Protein AF-A0A7K3J072-F1 (afdb_monomer)

Sequence (73 aa):
MNDSITLLSATAVSIGFLHTLLGPDHYLPFIVLSEAKKWTVRKTMLITFLCGIGHVLSSVVLGLLGIGIGIEL

Mean predicted aligned error: 4.55 Å

Secondary structure (DSSP, 8-state):
--HHHHHHHHHHHHHHHHHHHH-GGGTHHHHHHHHHTT--HHHHHHHHHHHHHHHHHHHHHHHHHHHHHHT--

Structure (mmCIF, N/CA/C/O backbone):
data_AF-A0A7K3J072-F1
#
_entry.id   AF-A0A7K3J072-F1
#
loop_
_atom_site.group_PDB
_atom_site.id
_atom_site.type_symbol
_atom_site.label_atom_id
_atom_site.label_alt_id
_atom_site.label_comp_id
_atom_site.label_asym_id
_atom_site.label_entity_id
_atom_site.label_se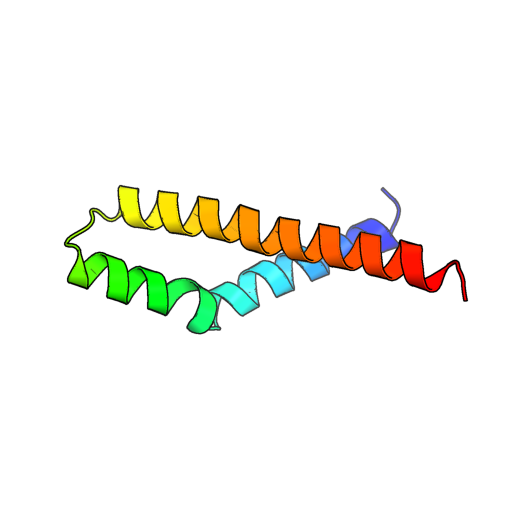q_id
_atom_site.pdbx_PDB_ins_code
_atom_site.Cartn_x
_atom_site.Cartn_y
_atom_site.Cartn_z
_atom_site.occupancy
_atom_site.B_iso_or_equiv
_atom_site.auth_seq_id
_atom_site.auth_comp_id
_atom_site.auth_asym_id
_atom_site.auth_atom_id
_atom_site.pdbx_PDB_model_num
ATOM 1 N N . MET A 1 1 ? 21.970 -6.881 -13.187 1.00 59.34 1 MET A N 1
ATOM 2 C CA . MET A 1 1 ? 20.748 -6.048 -13.233 1.00 59.34 1 MET A CA 1
ATOM 3 C C . MET A 1 1 ? 21.129 -4.768 -13.958 1.00 59.34 1 MET A C 1
ATOM 5 O O . MET A 1 1 ? 22.205 -4.271 -13.666 1.00 59.34 1 MET A O 1
ATOM 9 N N . ASN A 1 2 ? 20.358 -4.314 -14.950 1.00 89.81 2 ASN A N 1
ATOM 10 C CA . ASN A 1 2 ? 20.711 -3.114 -15.721 1.00 89.81 2 ASN A CA 1
ATOM 11 C C . ASN A 1 2 ? 20.583 -1.863 -14.829 1.00 89.81 2 ASN A C 1
ATOM 13 O O . ASN A 1 2 ? 19.635 -1.800 -14.043 1.00 89.81 2 ASN A O 1
ATOM 17 N N . ASP A 1 3 ? 21.478 -0.879 -14.948 1.00 92.75 3 ASP A N 1
ATOM 18 C CA . ASP A 1 3 ? 21.517 0.287 -14.043 1.00 92.75 3 ASP A CA 1
ATOM 19 C C . ASP A 1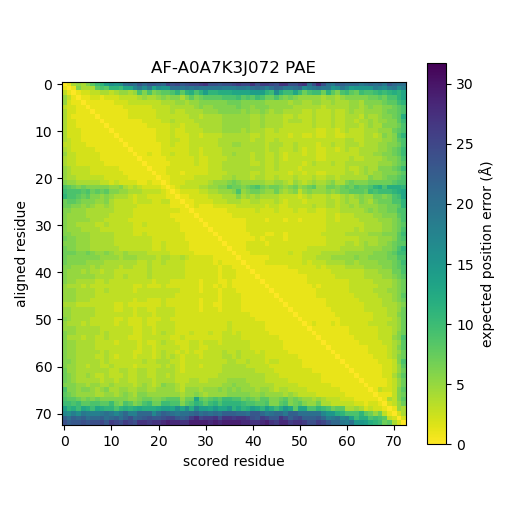 3 ? 20.188 1.053 -14.028 1.00 92.75 3 ASP A C 1
ATOM 21 O O . ASP A 1 3 ? 19.679 1.426 -12.969 1.00 92.75 3 ASP A O 1
ATOM 25 N N . SER A 1 4 ? 19.552 1.189 -15.195 1.00 94.44 4 SER A N 1
ATOM 26 C CA . SER A 1 4 ? 18.237 1.823 -15.328 1.00 94.44 4 SER A CA 1
ATOM 27 C C . SER A 1 4 ? 17.131 1.068 -14.587 1.00 94.44 4 SER A C 1
ATOM 29 O O . SER A 1 4 ? 16.263 1.695 -13.992 1.00 94.44 4 SER A O 1
ATOM 31 N N . ILE A 1 5 ? 17.156 -0.269 -14.584 1.00 94.75 5 ILE A N 1
ATOM 32 C CA . ILE A 1 5 ? 16.152 -1.078 -13.875 1.00 94.75 5 ILE A CA 1
ATOM 33 C C . ILE A 1 5 ? 16.333 -0.940 -12.366 1.00 94.75 5 ILE A C 1
ATOM 35 O O . ILE A 1 5 ? 15.345 -0.804 -11.645 1.00 94.75 5 ILE A O 1
ATOM 39 N N . THR A 1 6 ? 17.579 -0.928 -11.890 1.00 95.44 6 THR A N 1
ATOM 40 C CA . THR A 1 6 ? 17.890 -0.688 -10.476 1.00 95.44 6 THR A CA 1
ATOM 41 C C . THR A 1 6 ? 17.392 0.688 -10.036 1.00 95.44 6 THR A C 1
ATOM 43 O O . THR A 1 6 ? 16.704 0.786 -9.020 1.00 95.44 6 THR A O 1
ATOM 46 N N . LEU A 1 7 ? 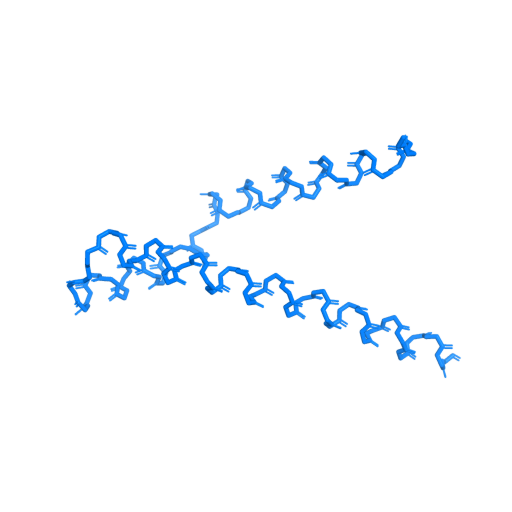17.669 1.733 -10.825 1.00 96.56 7 LEU A N 1
ATOM 47 C CA . LEU A 1 7 ? 17.223 3.096 -10.538 1.00 96.56 7 LEU A CA 1
ATOM 48 C C . LEU A 1 7 ? 15.691 3.199 -10.523 1.00 96.56 7 LEU A C 1
ATOM 50 O O . LEU A 1 7 ? 15.122 3.658 -9.538 1.00 96.56 7 LEU A O 1
ATOM 54 N N . LEU A 1 8 ? 15.016 2.707 -11.568 1.00 95.19 8 LEU A N 1
ATOM 55 C CA . LEU A 1 8 ? 13.552 2.734 -11.662 1.00 95.19 8 LEU A CA 1
ATOM 56 C C . LEU A 1 8 ? 12.887 1.961 -10.521 1.00 95.19 8 LEU A C 1
ATOM 58 O O . LEU A 1 8 ? 11.913 2.440 -9.947 1.00 95.19 8 LEU A O 1
ATOM 62 N N . SER A 1 9 ? 13.426 0.797 -10.154 1.00 95.69 9 SER A N 1
ATOM 63 C CA . SER A 1 9 ? 12.896 -0.004 -9.044 1.00 95.69 9 SER A CA 1
ATOM 64 C C . SER A 1 9 ? 13.060 0.720 -7.709 1.00 95.69 9 SER A C 1
ATOM 66 O O . SER A 1 9 ? 12.118 0.777 -6.921 1.00 95.69 9 SER A O 1
ATOM 68 N N . ALA A 1 10 ? 14.228 1.323 -7.465 1.00 96.81 10 ALA A N 1
ATOM 69 C CA . ALA A 1 10 ? 14.483 2.093 -6.250 1.00 96.81 10 ALA A CA 1
ATOM 70 C C . ALA A 1 10 ? 13.545 3.305 -6.139 1.00 96.81 10 ALA A C 1
ATOM 72 O O . ALA A 1 10 ? 12.976 3.556 -5.073 1.00 96.81 10 ALA A O 1
ATOM 73 N 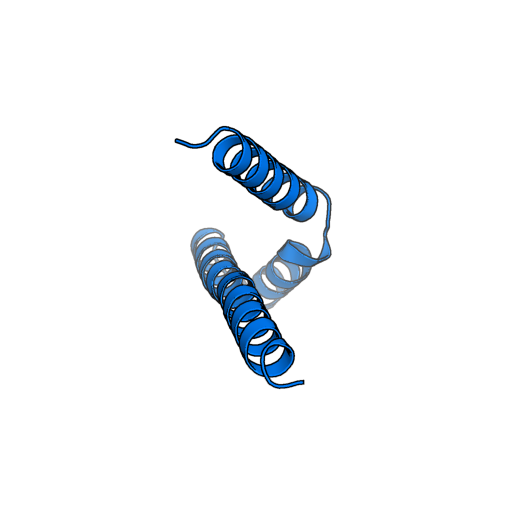N . THR A 1 11 ? 13.330 4.027 -7.240 1.00 96.69 11 THR A N 1
ATOM 74 C CA . THR A 1 11 ? 12.390 5.149 -7.293 1.00 96.69 11 THR A CA 1
ATOM 75 C C . THR A 1 11 ? 10.949 4.687 -7.091 1.00 96.69 11 THR A C 1
ATOM 77 O O . THR A 1 11 ? 10.238 5.281 -6.284 1.00 96.69 11 THR A O 1
ATOM 80 N N . ALA A 1 12 ? 10.522 3.607 -7.751 1.00 94.81 12 ALA A N 1
ATOM 81 C CA . ALA A 1 12 ? 9.173 3.065 -7.618 1.00 94.81 12 ALA A CA 1
ATOM 82 C C . ALA A 1 12 ? 8.869 2.623 -6.179 1.00 94.81 12 ALA A C 1
ATOM 84 O O . ALA A 1 12 ? 7.817 2.969 -5.647 1.00 94.81 12 ALA A O 1
ATOM 85 N N . VAL A 1 13 ? 9.804 1.929 -5.518 1.00 95.69 13 VAL A N 1
ATOM 86 C CA . VAL A 1 13 ? 9.660 1.537 -4.105 1.00 95.69 13 VAL A CA 1
ATOM 87 C C . VAL A 1 13 ? 9.604 2.765 -3.201 1.00 95.69 13 VAL A C 1
ATOM 89 O O . VAL A 1 13 ? 8.735 2.848 -2.337 1.00 95.69 13 VAL A O 1
ATOM 92 N N . SER A 1 14 ? 10.499 3.734 -3.410 1.00 97.12 14 SER A N 1
ATOM 93 C CA . SER A 1 14 ? 10.585 4.931 -2.565 1.00 97.12 14 SER A CA 1
ATOM 94 C C . SER A 1 14 ? 9.331 5.789 -2.669 1.00 97.12 14 SER A C 1
ATOM 96 O O . SER A 1 14 ? 8.730 6.122 -1.652 1.00 97.12 14 SER A O 1
ATOM 98 N N . ILE A 1 15 ? 8.903 6.113 -3.893 1.00 95.19 15 ILE A N 1
ATOM 99 C CA . ILE A 1 15 ? 7.667 6.863 -4.122 1.00 95.19 15 ILE A CA 1
ATOM 100 C C . ILE A 1 15 ? 6.498 6.049 -3.586 1.00 95.19 15 ILE A C 1
ATOM 102 O O . ILE A 1 15 ? 5.726 6.582 -2.799 1.00 95.19 15 ILE A O 1
ATOM 106 N N . GLY A 1 16 ? 6.415 4.760 -3.936 1.00 92.88 16 GLY A N 1
ATOM 107 C CA . GLY A 1 16 ? 5.408 3.802 -3.478 1.00 92.88 16 GLY A CA 1
ATOM 108 C C . GLY A 1 16 ? 5.170 3.836 -1.966 1.00 92.88 16 GLY A C 1
ATOM 109 O O . GLY A 1 16 ? 4.048 3.990 -1.487 1.00 92.88 16 GLY A O 1
ATOM 110 N N . PHE A 1 17 ? 6.256 3.753 -1.210 1.00 93.88 17 PHE A N 1
ATOM 111 C CA . PHE A 1 17 ? 6.224 3.786 0.242 1.00 93.88 17 PHE A CA 1
ATOM 112 C C . PHE A 1 17 ? 5.884 5.178 0.788 1.00 93.88 17 PHE A C 1
ATOM 114 O O . PHE A 1 17 ? 4.968 5.317 1.598 1.00 93.88 17 PHE A O 1
ATOM 121 N N . LEU A 1 18 ? 6.598 6.214 0.337 1.00 96.25 18 LEU A N 1
ATOM 122 C CA . LEU A 1 18 ? 6.469 7.560 0.893 1.00 96.25 18 LEU A CA 1
ATOM 123 C C . LEU A 1 18 ? 5.102 8.180 0.602 1.00 96.25 18 LEU A C 1
ATOM 125 O O . LEU A 1 18 ? 4.526 8.781 1.501 1.00 96.25 18 LEU A O 1
ATOM 129 N N . HIS A 1 19 ? 4.546 8.015 -0.601 1.00 92.44 19 HIS A N 1
ATOM 130 C CA . HIS A 1 19 ? 3.223 8.568 -0.906 1.00 92.44 19 HIS A CA 1
ATOM 131 C C . HIS A 1 19 ? 2.120 7.877 -0.096 1.00 92.44 19 HIS A C 1
ATOM 133 O O . HIS A 1 19 ? 1.223 8.556 0.383 1.00 92.44 19 HIS A O 1
ATOM 139 N N . THR A 1 20 ? 2.216 6.559 0.121 1.00 92.06 20 THR A N 1
ATOM 140 C CA . THR A 1 20 ? 1.245 5.819 0.945 1.00 92.06 20 THR A CA 1
ATOM 141 C C . THR A 1 20 ? 1.347 6.226 2.415 1.00 92.06 20 THR A C 1
ATOM 143 O O . THR A 1 20 ? 0.340 6.312 3.110 1.00 92.06 20 THR A O 1
ATOM 146 N N . LEU A 1 21 ? 2.566 6.469 2.907 1.00 91.00 21 LEU A N 1
ATOM 147 C CA . LEU A 1 21 ? 2.797 6.863 4.295 1.00 91.00 21 LEU A CA 1
ATOM 148 C C . LEU A 1 21 ? 2.354 8.308 4.566 1.00 91.00 21 LEU A C 1
ATOM 150 O O . LEU A 1 21 ? 1.753 8.588 5.601 1.00 91.00 21 LEU A O 1
ATOM 154 N N . LEU A 1 22 ? 2.670 9.225 3.649 1.00 93.62 22 LEU A N 1
ATOM 155 C CA . LEU A 1 22 ? 2.393 10.655 3.795 1.00 93.62 22 LEU A CA 1
ATOM 156 C C . LEU A 1 22 ? 0.971 11.030 3.345 1.00 93.62 22 LEU A C 1
ATOM 158 O O . LEU A 1 22 ? 0.413 12.005 3.845 1.00 93.62 22 LEU A O 1
ATOM 162 N N . GLY A 1 23 ? 0.384 10.273 2.418 1.00 88.88 23 GLY A N 1
ATOM 163 C CA . GLY A 1 23 ? -0.956 10.487 1.877 1.00 88.88 23 GLY A CA 1
ATOM 164 C C . GLY A 1 23 ? -2.032 9.784 2.711 1.00 88.88 23 GLY A C 1
ATOM 165 O O . GLY A 1 23 ? -2.012 8.559 2.825 1.00 88.88 23 GLY A O 1
ATOM 166 N N . PRO A 1 24 ? -3.005 10.511 3.294 1.00 91.00 24 PRO A N 1
ATOM 167 C CA . PRO A 1 24 ? -4.063 9.890 4.090 1.00 91.00 24 PRO A CA 1
ATOM 168 C C . PRO A 1 24 ? -5.085 9.125 3.241 1.00 91.00 24 PRO A C 1
ATOM 170 O O . PRO A 1 24 ? -5.834 8.306 3.765 1.00 91.00 24 PRO A O 1
ATOM 173 N N . ASP A 1 25 ? -5.131 9.367 1.937 1.00 92.94 25 ASP A N 1
ATOM 174 C CA . ASP A 1 25 ? -6.097 8.803 0.996 1.00 92.94 25 ASP A CA 1
ATOM 175 C C . ASP A 1 25 ? -6.005 7.273 0.860 1.00 92.94 25 ASP A C 1
ATOM 177 O O . ASP A 1 25 ? -7.018 6.622 0.604 1.00 92.94 25 ASP A O 1
ATOM 181 N N . HIS A 1 26 ? -4.837 6.683 1.123 1.00 90.56 26 HIS A N 1
ATOM 182 C CA . HIS A 1 26 ? -4.617 5.241 0.973 1.00 90.56 26 HIS A CA 1
ATOM 183 C C . HIS A 1 26 ? -4.892 4.419 2.241 1.00 90.56 26 HIS A C 1
ATOM 185 O O . HIS A 1 26 ? -5.099 3.209 2.147 1.00 90.56 26 HIS A O 1
ATOM 191 N N . TYR A 1 27 ? -4.935 5.040 3.427 1.00 91.19 27 TYR A N 1
ATOM 192 C CA . TYR A 1 27 ? -5.186 4.329 4.691 1.00 91.19 27 TYR A CA 1
ATOM 193 C C . TYR A 1 27 ? -6.402 4.845 5.467 1.00 91.19 27 TYR A C 1
ATOM 195 O O . TYR A 1 27 ? -7.090 4.049 6.111 1.00 91.19 27 TYR A O 1
ATOM 203 N N . LEU A 1 28 ? -6.718 6.143 5.402 1.00 94.81 28 LEU A N 1
ATOM 204 C CA . LEU A 1 28 ? -7.781 6.754 6.205 1.00 94.81 28 LEU A CA 1
ATOM 205 C C . LEU A 1 28 ? -9.161 6.126 5.950 1.00 94.81 28 LEU A C 1
ATOM 207 O O . LEU A 1 28 ? -9.848 5.840 6.935 1.00 94.81 28 LEU A O 1
ATOM 211 N N . PRO A 1 29 ? -9.571 5.811 4.700 1.00 95.38 29 PRO A N 1
ATOM 212 C CA . PRO A 1 29 ? -10.848 5.139 4.462 1.00 95.38 29 PRO A CA 1
ATOM 213 C C . PRO A 1 29 ? -10.952 3.785 5.177 1.00 95.38 29 PRO A C 1
ATOM 215 O O . PRO A 1 29 ? -12.000 3.455 5.732 1.00 95.38 29 PRO A O 1
ATOM 218 N N . PHE A 1 30 ? -9.859 3.015 5.226 1.00 96.12 30 PHE A N 1
ATOM 219 C CA . PHE A 1 30 ? -9.828 1.720 5.908 1.00 96.12 30 PHE A CA 1
ATOM 220 C C . PHE A 1 30 ? -9.861 1.864 7.427 1.00 96.12 30 PHE A C 1
ATOM 222 O O . PHE A 1 30 ? -10.506 1.054 8.089 1.00 96.12 30 PHE A O 1
ATOM 229 N N . ILE A 1 31 ? -9.220 2.899 7.980 1.00 95.81 31 ILE A N 1
ATOM 230 C CA . ILE A 1 31 ? -9.283 3.209 9.415 1.00 95.81 31 ILE A CA 1
ATOM 231 C C . ILE A 1 31 ? -10.719 3.562 9.813 1.00 95.81 31 ILE A C 1
ATOM 233 O O . ILE A 1 31 ? -11.261 2.965 10.742 1.00 95.81 31 ILE A O 1
ATOM 237 N N . VAL A 1 32 ? -11.365 4.472 9.078 1.00 97.38 32 VAL A N 1
ATOM 238 C CA . VAL A 1 32 ? -12.749 4.886 9.359 1.00 97.38 32 VAL A CA 1
ATOM 239 C C . VAL A 1 32 ? -13.719 3.708 9.204 1.00 97.38 32 VAL A C 1
ATOM 241 O O . VAL A 1 32 ? -14.600 3.514 10.042 1.00 97.38 32 VAL A O 1
ATOM 244 N N . LEU A 1 33 ? -13.535 2.866 8.180 1.00 97.38 33 LEU A N 1
ATOM 245 C CA . LEU A 1 33 ? -14.341 1.658 7.986 1.00 97.38 33 LEU A CA 1
ATOM 246 C C . LEU A 1 33 ? -14.112 0.621 9.096 1.00 97.38 33 LEU A C 1
ATOM 248 O O . LEU A 1 33 ? -15.068 0.004 9.568 1.00 97.38 33 LEU A O 1
ATOM 252 N N . SER A 1 34 ? -12.858 0.439 9.515 1.00 97.88 34 SER A N 1
ATOM 253 C CA . SER A 1 34 ? -12.468 -0.443 10.616 1.00 97.88 34 SER A CA 1
ATOM 254 C C . SER A 1 34 ? -13.147 -0.034 11.915 1.00 97.88 34 SER A C 1
ATOM 256 O O . SER A 1 34 ? -13.697 -0.897 12.597 1.00 97.88 34 SER A O 1
ATOM 258 N N . GLU A 1 35 ? -13.153 1.261 12.230 1.00 97.50 35 GLU A N 1
ATOM 259 C CA . GLU A 1 35 ? -13.808 1.804 13.421 1.00 97.50 35 GLU A CA 1
ATOM 260 C C . GLU A 1 35 ? -15.326 1.582 13.359 1.00 97.50 35 GLU A C 1
ATOM 262 O O . GLU A 1 35 ? -15.910 0.953 14.243 1.00 97.50 35 GLU A O 1
ATOM 267 N N . ALA A 1 36 ? -15.966 1.972 12.251 1.00 98.25 36 ALA A N 1
ATOM 268 C CA . ALA A 1 36 ? -17.410 1.815 12.064 1.00 98.25 36 ALA A CA 1
ATOM 269 C C . ALA A 1 36 ? -17.875 0.347 12.135 1.00 98.25 36 ALA A C 1
ATOM 271 O O . ALA A 1 36 ? -18.980 0.054 12.594 1.00 98.25 36 ALA A O 1
ATOM 272 N N . LYS A 1 37 ? -17.043 -0.594 11.673 1.00 97.56 37 LYS A N 1
ATOM 273 C CA . LYS A 1 37 ? -17.335 -2.036 11.666 1.00 97.56 37 LYS A CA 1
ATOM 274 C C . LYS A 1 37 ? -16.732 -2.792 12.860 1.00 97.56 37 LYS A C 1
ATOM 276 O O . LYS A 1 37 ? -16.875 -4.016 12.902 1.00 97.56 37 LYS A O 1
ATOM 281 N N . LYS A 1 38 ? -16.054 -2.107 13.790 1.00 97.69 38 LYS A N 1
ATOM 282 C CA . LYS A 1 38 ? -15.320 -2.696 14.928 1.00 97.69 38 LYS A CA 1
ATOM 283 C C . LYS A 1 38 ? -14.390 -3.848 14.516 1.00 97.69 38 LYS A C 1
ATOM 285 O O . LYS A 1 38 ? -14.408 -4.929 15.109 1.00 97.69 38 LYS A O 1
ATOM 290 N N . TRP A 1 39 ? -13.619 -3.665 13.446 1.00 98.31 39 TRP A N 1
ATOM 291 C CA . TRP A 1 39 ? -12.662 -4.675 12.991 1.00 98.31 39 TRP A CA 1
ATOM 292 C C . TRP A 1 39 ? -11.440 -4.752 13.905 1.00 98.31 39 TRP A C 1
ATOM 294 O O . TRP A 1 39 ? -10.993 -3.763 14.477 1.00 98.31 39 TRP A O 1
ATOM 304 N N . THR A 1 40 ? -10.864 -5.950 14.019 1.00 98.06 40 THR A N 1
ATOM 305 C CA . THR A 1 40 ? -9.546 -6.105 14.638 1.00 98.06 40 THR A CA 1
ATOM 306 C C . THR A 1 40 ? -8.475 -5.529 13.716 1.00 98.06 40 THR A C 1
ATOM 308 O O . THR A 1 40 ? -8.595 -5.617 12.493 1.00 98.06 40 THR A O 1
ATOM 311 N N . VAL A 1 41 ? -7.372 -5.041 14.292 1.00 97.00 41 VAL A N 1
ATOM 312 C CA . VAL A 1 41 ? -6.224 -4.524 13.524 1.00 97.00 41 VAL A CA 1
ATOM 313 C C . VAL A 1 41 ? -5.750 -5.533 12.475 1.00 97.00 41 VAL A C 1
ATOM 315 O O . VAL A 1 41 ? -5.493 -5.165 11.336 1.00 97.00 41 VAL A O 1
ATOM 318 N N . ARG A 1 42 ? -5.710 -6.829 12.818 1.00 98.06 42 ARG A N 1
ATOM 319 C CA . ARG A 1 42 ? -5.329 -7.895 11.875 1.00 98.06 42 ARG A CA 1
ATOM 320 C C . ARG A 1 42 ? -6.237 -7.940 10.646 1.00 98.06 42 ARG A C 1
ATOM 322 O O . ARG A 1 42 ? -5.737 -8.061 9.532 1.00 98.06 42 ARG A O 1
ATOM 329 N N . LYS A 1 43 ? -7.556 -7.844 10.842 1.00 97.75 43 LYS A N 1
ATOM 330 C CA . LYS A 1 43 ? -8.524 -7.846 9.739 1.00 97.75 43 LYS A CA 1
ATOM 331 C C . LYS A 1 43 ? -8.361 -6.601 8.872 1.00 97.75 43 LYS A C 1
ATOM 333 O O . LYS A 1 43 ? -8.345 -6.727 7.653 1.00 97.75 43 LYS A O 1
ATOM 338 N N . THR A 1 44 ? -8.204 -5.436 9.491 1.00 97.00 44 THR A N 1
ATOM 339 C CA . THR A 1 44 ? -7.992 -4.169 8.782 1.00 97.00 44 THR A CA 1
ATOM 340 C C . THR A 1 44 ? -6.730 -4.229 7.934 1.00 97.00 44 THR A C 1
ATOM 342 O O . THR A 1 44 ? -6.811 -4.009 6.734 1.00 97.00 44 THR A O 1
ATOM 345 N N . MET A 1 45 ? -5.605 -4.663 8.509 1.00 95.69 45 MET A N 1
ATOM 346 C CA . MET A 1 45 ? -4.344 -4.830 7.780 1.00 95.69 45 MET A CA 1
ATOM 347 C C . MET A 1 45 ? -4.470 -5.805 6.605 1.00 95.69 45 MET A C 1
ATOM 349 O O . MET A 1 45 ? -3.992 -5.501 5.517 1.00 95.69 45 MET A O 1
ATOM 353 N N . LEU A 1 46 ? -5.134 -6.953 6.792 1.00 97.94 46 LEU A N 1
ATOM 354 C CA . LEU A 1 46 ? -5.319 -7.931 5.717 1.00 97.94 46 LEU A CA 1
ATOM 355 C C . LEU A 1 46 ? -6.175 -7.369 4.574 1.00 97.94 46 LEU A C 1
ATOM 357 O O . LEU A 1 46 ? -5.819 -7.529 3.410 1.00 97.94 46 LEU A O 1
ATOM 361 N N . ILE A 1 47 ? -7.287 -6.704 4.896 1.00 96.62 47 ILE A N 1
ATOM 362 C CA . ILE A 1 47 ? -8.172 -6.107 3.888 1.00 96.62 47 ILE A CA 1
ATOM 363 C C . ILE A 1 47 ? -7.448 -4.981 3.148 1.00 96.62 47 ILE A C 1
ATOM 365 O O . ILE A 1 47 ? -7.427 -4.993 1.921 1.00 96.62 47 ILE A O 1
ATOM 369 N N . THR A 1 48 ? -6.808 -4.054 3.866 1.00 95.00 48 THR A N 1
ATOM 370 C CA . THR A 1 48 ? -6.019 -2.971 3.263 1.00 95.00 48 THR A CA 1
ATOM 371 C C . THR A 1 48 ? -4.922 -3.525 2.354 1.00 95.00 48 THR A C 1
ATOM 373 O O . THR A 1 48 ? -4.755 -3.035 1.242 1.00 95.00 48 THR A O 1
ATOM 376 N N . PHE A 1 49 ? -4.223 -4.586 2.770 1.00 93.94 49 PHE A N 1
ATOM 377 C CA . PHE A 1 49 ? -3.187 -5.234 1.964 1.00 93.94 49 PHE A CA 1
ATOM 378 C C . PHE A 1 49 ? -3.740 -5.845 0.669 1.00 93.94 49 PHE A C 1
ATOM 380 O O . PHE A 1 49 ? -3.204 -5.589 -0.408 1.00 93.94 49 PHE A O 1
ATOM 387 N N . LEU A 1 50 ? -4.839 -6.606 0.746 1.00 97.19 50 LEU A N 1
ATOM 388 C CA . LEU A 1 50 ? -5.479 -7.197 -0.436 1.00 97.19 50 LEU A CA 1
ATOM 389 C C . LEU A 1 50 ? -6.013 -6.123 -1.395 1.00 97.19 50 LEU A C 1
ATOM 391 O O . LEU A 1 50 ? -5.841 -6.241 -2.608 1.00 97.19 50 LEU A O 1
ATOM 395 N N . CYS A 1 51 ? -6.612 -5.053 -0.865 1.00 95.75 51 CYS A N 1
ATOM 396 C CA . CYS A 1 51 ? -7.035 -3.905 -1.664 1.00 95.75 51 CYS A CA 1
ATOM 397 C C . CYS A 1 51 ? -5.845 -3.193 -2.318 1.00 95.75 51 CYS A C 1
ATOM 399 O O . CYS A 1 51 ? -5.937 -2.835 -3.488 1.00 95.75 51 CYS A O 1
ATOM 401 N N . GLY A 1 52 ? -4.725 -3.034 -1.606 1.00 92.81 52 GLY A N 1
ATOM 402 C CA . GLY A 1 52 ? -3.492 -2.461 -2.147 1.00 92.81 52 GLY A CA 1
ATOM 403 C C . GLY A 1 52 ? -2.937 -3.268 -3.323 1.00 92.81 52 GLY A C 1
ATOM 404 O O . GLY A 1 52 ? -2.609 -2.690 -4.356 1.00 92.81 52 GLY A O 1
ATOM 405 N N . ILE A 1 53 ? -2.918 -4.604 -3.219 1.00 95.44 53 ILE A N 1
ATOM 406 C CA . ILE A 1 53 ? -2.551 -5.485 -4.342 1.00 95.44 53 ILE A CA 1
ATOM 407 C C . ILE A 1 53 ? -3.475 -5.240 -5.539 1.00 95.44 53 ILE A C 1
ATOM 409 O O . ILE A 1 53 ? -2.992 -5.026 -6.650 1.00 95.44 53 ILE A O 1
ATOM 413 N N . GLY A 1 54 ? -4.794 -5.247 -5.320 1.00 96.25 54 GLY A N 1
ATOM 414 C CA . GLY A 1 54 ? -5.773 -5.019 -6.384 1.00 96.25 54 GLY A CA 1
ATOM 415 C C . GLY A 1 54 ? -5.606 -3.655 -7.057 1.00 96.25 54 GLY A C 1
ATOM 416 O O . GLY A 1 54 ? -5.581 -3.574 -8.282 1.00 96.25 54 GLY A O 1
ATOM 417 N N . HIS A 1 55 ? -5.417 -2.601 -6.262 1.00 93.94 55 HIS A N 1
ATOM 418 C CA . HIS A 1 55 ? -5.174 -1.244 -6.741 1.00 93.94 55 HIS A CA 1
ATOM 419 C C . HIS A 1 55 ? -3.925 -1.176 -7.633 1.00 93.94 55 HIS A C 1
ATOM 421 O O . HIS A 1 55 ? -4.020 -0.753 -8.784 1.00 93.94 55 HIS A O 1
ATOM 427 N N . VAL A 1 56 ? -2.775 -1.671 -7.161 1.00 93.50 56 VAL A N 1
ATOM 428 C CA . VAL A 1 56 ? -1.518 -1.620 -7.927 1.00 93.50 56 VAL A CA 1
ATOM 429 C C . VAL A 1 56 ? -1.596 -2.470 -9.197 1.00 93.50 56 VAL A C 1
ATOM 431 O O . VAL A 1 56 ? -1.229 -1.996 -10.271 1.00 93.50 56 VAL A O 1
ATOM 434 N N . LEU A 1 57 ? -2.108 -3.704 -9.110 1.00 96.75 57 LEU A N 1
ATOM 435 C CA . LEU A 1 57 ? -2.247 -4.574 -10.283 1.00 96.75 57 LEU A CA 1
ATOM 436 C C . LEU A 1 57 ? -3.215 -3.989 -11.316 1.00 96.75 57 LEU A C 1
ATOM 438 O O . LEU A 1 57 ? -2.953 -4.104 -12.511 1.00 96.75 57 LEU A O 1
ATOM 442 N N . SER A 1 58 ? -4.290 -3.321 -10.884 1.00 97.19 58 SER A N 1
ATOM 443 C CA . SER A 1 58 ? -5.207 -2.648 -11.809 1.00 97.19 58 SER A CA 1
ATOM 444 C C . SER 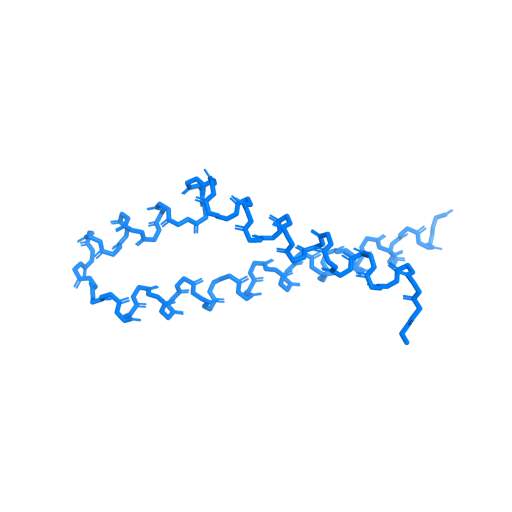A 1 58 ? -4.511 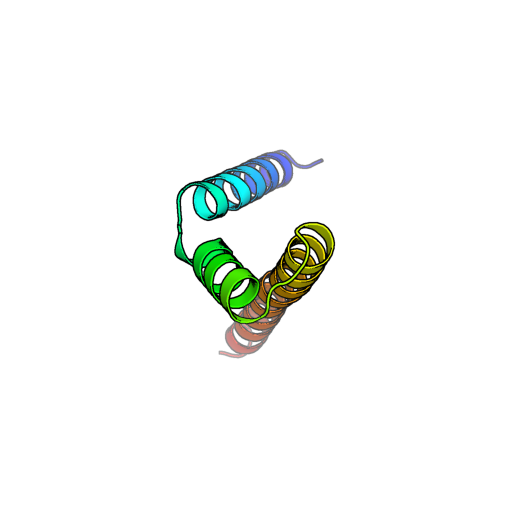-1.535 -12.598 1.00 97.19 58 SER A C 1
ATOM 446 O O . SER A 1 58 ? -4.678 -1.463 -13.813 1.00 97.19 58 SER A O 1
ATOM 448 N N . SER A 1 59 ? -3.640 -0.747 -11.958 1.00 94.31 59 SER A N 1
ATOM 449 C CA . SER A 1 59 ? -2.832 0.277 -12.632 1.00 94.31 59 SER A CA 1
ATOM 450 C C . SER A 1 59 ? -1.846 -0.326 -13.634 1.00 94.31 59 SER A C 1
ATOM 452 O O . SER A 1 59 ? -1.676 0.214 -14.724 1.00 94.31 59 SER A O 1
ATOM 454 N N . VAL A 1 60 ? -1.232 -1.470 -13.308 1.00 95.44 60 VAL A N 1
ATOM 455 C CA . VAL A 1 60 ? -0.349 -2.195 -14.241 1.00 95.44 60 VAL A CA 1
ATOM 456 C C . VAL A 1 60 ? -1.130 -2.678 -15.461 1.00 95.44 60 VAL A C 1
ATOM 458 O O . VAL A 1 60 ? -0.688 -2.464 -16.586 1.00 95.44 60 VAL A O 1
ATOM 461 N N . VAL A 1 61 ? -2.303 -3.285 -15.257 1.00 97.38 61 VAL A N 1
ATOM 462 C CA . VAL A 1 61 ? -3.171 -3.739 -16.354 1.00 97.38 61 VAL A CA 1
ATOM 463 C C . VAL A 1 61 ? -3.579 -2.566 -17.242 1.00 97.38 61 VAL A C 1
ATOM 465 O O . VAL A 1 61 ? -3.439 -2.658 -18.457 1.00 97.38 61 VAL A O 1
ATOM 468 N N . LEU A 1 62 ? -4.018 -1.447 -16.658 1.00 96.50 62 LEU A N 1
ATOM 469 C CA . LEU A 1 62 ? -4.352 -0.239 -17.416 1.00 96.50 62 LEU A CA 1
ATOM 470 C C . LEU A 1 62 ? -3.147 0.305 -18.194 1.00 96.50 62 LEU A C 1
ATOM 472 O O . LEU A 1 62 ? -3.301 0.695 -19.347 1.00 96.50 62 LEU A O 1
ATOM 476 N N . GLY A 1 63 ? -1.949 0.284 -17.603 1.00 94.44 63 GLY A N 1
ATOM 477 C CA . GLY A 1 63 ? -0.711 0.663 -18.282 1.00 94.44 63 GLY A CA 1
ATOM 478 C C . GLY A 1 63 ? -0.406 -0.229 -19.487 1.00 94.44 63 GLY A C 1
ATOM 479 O O . GLY A 1 63 ? -0.123 0.279 -20.567 1.00 94.44 63 GLY A O 1
ATOM 480 N N . LEU A 1 64 ? -0.526 -1.551 -19.336 1.00 95.56 64 LEU A N 1
ATOM 481 C CA . LEU A 1 64 ? -0.332 -2.508 -20.431 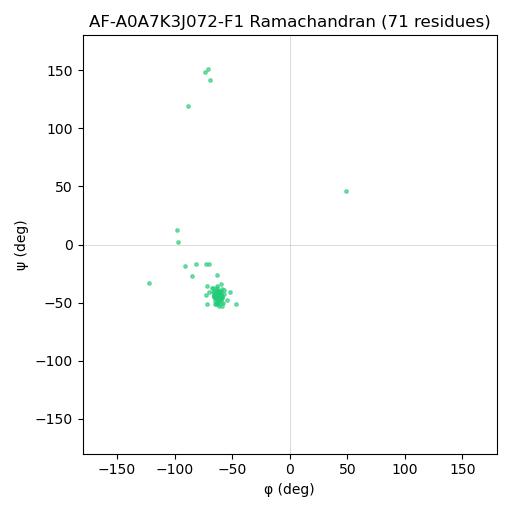1.00 95.56 64 LEU A CA 1
ATOM 482 C C . LEU A 1 64 ? -1.374 -2.338 -21.541 1.00 95.56 64 LEU A C 1
ATOM 484 O O . LEU A 1 64 ? -1.019 -2.384 -22.716 1.00 95.56 64 LEU A O 1
ATOM 488 N N . LEU A 1 65 ? -2.640 -2.107 -21.182 1.00 95.94 65 LEU A N 1
ATOM 489 C CA . LEU A 1 65 ? -3.698 -1.805 -22.148 1.00 95.94 65 LEU A CA 1
ATOM 490 C C . LEU A 1 65 ? -3.419 -0.494 -22.889 1.00 95.94 65 LEU A C 1
ATOM 492 O O . LEU A 1 65 ? -3.555 -0.449 -24.105 1.00 95.94 65 LEU A O 1
ATOM 496 N N . GLY A 1 66 ? -2.989 0.550 -22.177 1.00 94.94 66 GLY A N 1
ATOM 497 C CA . GLY A 1 66 ? -2.618 1.833 -22.771 1.00 94.94 66 GLY A CA 1
ATOM 498 C C . GLY A 1 66 ? -1.447 1.711 -23.746 1.00 94.94 66 GLY A C 1
ATOM 499 O O . GLY A 1 66 ? -1.494 2.297 -24.822 1.00 94.94 66 GLY A O 1
ATOM 500 N N . ILE A 1 67 ? -0.441 0.898 -23.409 1.00 93.62 67 ILE A N 1
ATOM 501 C CA . ILE A 1 67 ? 0.643 0.539 -24.330 1.00 93.62 67 ILE A CA 1
ATOM 502 C C . ILE A 1 67 ? 0.063 -0.187 -25.549 1.00 93.62 67 ILE A C 1
ATOM 504 O O . ILE A 1 67 ? 0.294 0.254 -26.663 1.00 93.62 67 ILE A O 1
ATOM 508 N N . GLY A 1 68 ? -0.733 -1.244 -25.356 1.00 92.69 68 GLY A N 1
ATOM 509 C CA . GLY A 1 68 ? -1.340 -2.010 -26.451 1.00 92.69 68 GLY A CA 1
ATOM 510 C C . GLY A 1 68 ? -2.137 -1.147 -27.434 1.00 92.69 68 GLY A C 1
ATOM 511 O O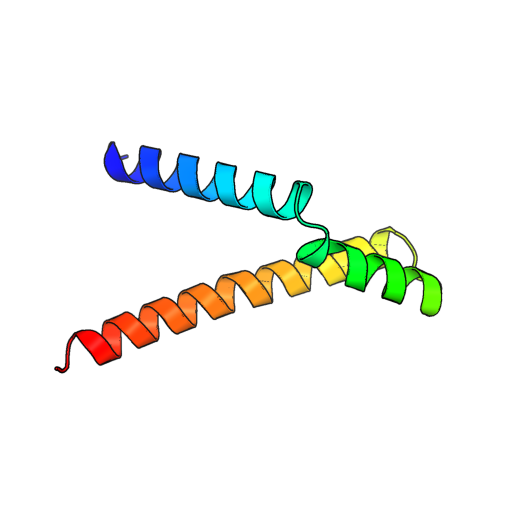 . GLY A 1 68 ? -1.922 -1.242 -28.635 1.00 92.69 68 GLY A O 1
ATOM 512 N N . ILE A 1 69 ? -2.998 -0.263 -26.920 1.00 94.06 69 ILE A N 1
ATOM 513 C CA . ILE A 1 69 ? -3.777 0.687 -27.730 1.00 94.06 69 ILE A CA 1
ATOM 514 C C . ILE A 1 69 ? -2.856 1.701 -28.420 1.00 94.06 69 ILE A C 1
ATOM 516 O O . ILE A 1 69 ? -3.039 2.000 -29.594 1.00 94.06 69 ILE A O 1
ATOM 520 N N . GLY A 1 70 ? -1.864 2.231 -27.700 1.00 84.50 70 GLY A N 1
ATOM 521 C CA . GLY A 1 70 ? -0.938 3.238 -28.217 1.00 84.50 70 GLY A CA 1
ATOM 522 C C . GLY A 1 70 ? 0.042 2.721 -29.273 1.00 84.50 70 GLY A C 1
ATOM 523 O O . GLY A 1 70 ? 0.626 3.532 -29.980 1.00 84.50 70 GLY A O 1
ATOM 524 N N . ILE A 1 71 ? 0.229 1.403 -29.392 1.00 75.38 71 ILE A N 1
ATOM 525 C CA . ILE A 1 71 ? 1.034 0.788 -30.459 1.00 75.38 71 ILE A CA 1
ATOM 526 C C . ILE A 1 71 ? 0.221 0.647 -31.767 1.00 75.38 71 ILE A C 1
ATOM 528 O O . ILE A 1 71 ? 0.816 0.471 -32.827 1.00 75.38 71 ILE A O 1
ATOM 532 N N . GLU A 1 72 ? -1.116 0.750 -31.724 1.00 57.75 72 GLU A N 1
ATOM 533 C CA . GLU A 1 72 ? -2.007 0.632 -32.897 1.00 57.75 72 GLU A CA 1
ATOM 534 C C . GLU A 1 72 ? -2.467 1.976 -33.513 1.00 57.75 72 GLU A C 1
ATOM 536 O O . GLU A 1 72 ? -3.353 1.979 -34.371 1.00 57.75 72 GLU A O 1
ATOM 541 N N . LEU A 1 73 ? -1.862 3.112 -33.142 1.00 50.00 73 LEU A N 1
ATOM 542 C CA . LEU A 1 73 ? -2.103 4.430 -33.761 1.00 50.00 73 LEU A CA 1
ATOM 543 C C . LEU A 1 73 ? -0.829 4.989 -34.406 1.00 50.00 73 LEU A C 1
ATOM 545 O O . LEU A 1 73 ? -0.941 5.542 -35.523 1.00 50.00 73 LEU A O 1
#

pLDDT: mean 93.14, std 8.49, range [50.0, 98.31]

Radius of gyration: 16.45 Å; Cα contacts (8 Å, |Δi|>4): 12; chains: 1; bounding box: 39×19×49 Å

Solvent-accessible surface area (backbone atoms only — not comparable to full-atom values): 4195 Å² total; per-residue (Å²): 131,58,70,68,57,54,50,51,50,54,49,51,52,48,50,56,49,50,51,50,72,74,36,60,84,78,47,48,65,56,51,55,50,27,61,78,66,68,52,52,69,69,56,44,53,52,52,54,49,54,49,49,52,52,54,54,52,50,53,51,52,51,50,53,51,51,50,60,56,63,73,76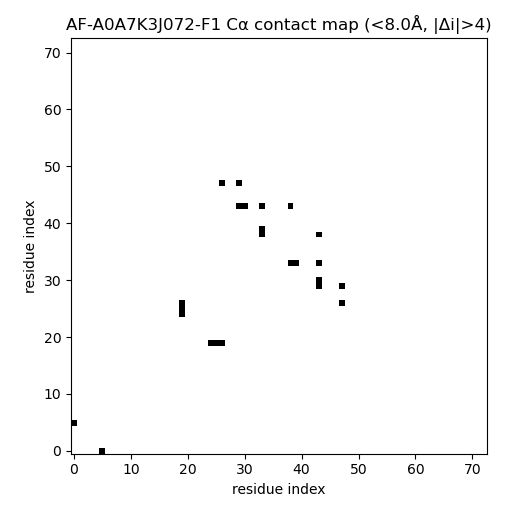,113

Foldseek 3Di:
DDPVVVVVVVVCVVCVVPCCVVPCVLQVVLVVVCVVVVHDPVVSVVVSVVVVVVVVVVVVVVVVVCVVVVVVD